Protein AF-A0A9D5A2Y4-F1 (afdb_monomer_lite)

Sequence (130 aa):
GLPIWFTELDVSSTNEYVRGDDLEVMLREALAHPAVEGIMLWGFWELFMSRDNAHLVNAEGDINEAGKRFLALKQEWLSHSHGHVDELGQFNFRGFYGTYNVEIVTPTKKISRTFVLDKGDNPMMVSIDL

Organism: Pisum sativum (NCBI:txid3888)

Radius of gyration: 19.5 Å; chains: 1; bounding box: 48×39×50 Å

pLDDT: mean 92.8, std 6.89, range [65.69, 98.75]

Structure (mmCIF, N/CA/C/O backbone):
data_AF-A0A9D5A2Y4-F1
#
_entry.id   AF-A0A9D5A2Y4-F1
#
loop_
_atom_site.group_PDB
_atom_site.id
_atom_site.type_symbol
_atom_site.label_atom_id
_atom_site.label_alt_id
_atom_site.label_comp_id
_atom_site.label_asym_id
_atom_site.label_entity_id
_atom_site.label_seq_id
_atom_site.pdbx_PDB_ins_code
_atom_site.Cartn_x
_atom_site.Cartn_y
_atom_site.Cartn_z
_atom_site.occupancy
_atom_site.B_iso_or_equiv
_atom_site.auth_seq_id
_atom_site.auth_comp_id
_atom_site.auth_asym_id
_atom_site.auth_atom_id
_atom_site.pdbx_PDB_model_num
ATOM 1 N N . GLY A 1 1 ? -6.224 -23.441 -0.006 1.00 82.12 1 GLY A N 1
ATOM 2 C CA . GLY A 1 1 ? -4.964 -23.396 -0.776 1.00 82.12 1 GLY A CA 1
ATOM 3 C C . GLY A 1 1 ? -3.812 -23.121 0.167 1.00 82.12 1 GLY A C 1
ATOM 4 O O . GLY A 1 1 ? -4.073 -22.896 1.342 1.00 82.12 1 GLY A O 1
ATOM 5 N N . LEU A 1 2 ? -2.574 -23.170 -0.326 1.00 93.75 2 LEU A N 1
ATOM 6 C CA . LEU A 1 2 ? -1.388 -22.747 0.432 1.00 93.75 2 LEU A CA 1
ATOM 7 C C . LEU A 1 2 ? -1.275 -21.211 0.438 1.00 93.75 2 LEU A C 1
ATOM 9 O O . LEU A 1 2 ? -1.792 -20.589 -0.494 1.00 93.75 2 LEU A O 1
ATOM 13 N N . PRO A 1 3 ? -0.623 -20.611 1.449 1.00 95.12 3 PRO A N 1
ATOM 14 C CA . PRO A 1 3 ? -0.338 -19.180 1.449 1.00 95.12 3 PRO A CA 1
ATOM 15 C C . PRO A 1 3 ? 0.599 -18.804 0.295 1.00 95.12 3 PRO A C 1
ATOM 17 O O . PRO A 1 3 ? 1.512 -19.557 -0.050 1.00 95.12 3 PRO A O 1
ATOM 20 N N . ILE A 1 4 ? 0.360 -17.639 -0.305 1.00 97.00 4 ILE A N 1
ATOM 21 C CA . ILE A 1 4 ? 1.113 -17.100 -1.440 1.00 97.00 4 ILE A CA 1
ATOM 22 C C . ILE A 1 4 ? 1.831 -15.830 -0.990 1.00 97.00 4 ILE A C 1
ATOM 24 O O . ILE A 1 4 ? 1.227 -14.938 -0.393 1.00 97.00 4 ILE A O 1
ATOM 28 N N . TRP A 1 5 ? 3.114 -15.744 -1.326 1.00 97.69 5 TRP A N 1
ATOM 29 C CA . TRP A 1 5 ? 3.934 -14.554 -1.144 1.00 97.69 5 TRP A CA 1
ATOM 30 C C . TRP A 1 5 ? 4.535 -14.147 -2.483 1.00 97.69 5 TRP A C 1
ATOM 32 O O . TRP A 1 5 ? 5.189 -14.954 -3.141 1.00 97.69 5 TRP A O 1
ATOM 42 N N . PHE A 1 6 ? 4.343 -12.888 -2.864 1.00 97.88 6 PHE A N 1
ATOM 43 C CA . PHE A 1 6 ? 5.135 -12.272 -3.924 1.00 97.88 6 PHE A CA 1
ATOM 44 C C . PHE A 1 6 ? 6.425 -11.774 -3.283 1.00 97.88 6 PHE A C 1
ATOM 46 O O . PHE A 1 6 ? 6.397 -10.808 -2.527 1.00 97.88 6 PHE A O 1
ATOM 53 N N . THR A 1 7 ? 7.539 -12.466 -3.506 1.00 97.38 7 THR A N 1
ATOM 54 C CA . THR A 1 7 ? 8.791 -12.179 -2.787 1.00 97.38 7 THR A CA 1
ATOM 55 C C . THR A 1 7 ? 9.655 -11.115 -3.456 1.00 97.38 7 THR A C 1
ATOM 57 O O . THR A 1 7 ? 10.464 -10.491 -2.779 1.00 97.38 7 THR A O 1
ATOM 60 N N . GLU A 1 8 ? 9.492 -10.916 -4.764 1.00 96.88 8 GLU A N 1
ATOM 61 C CA . GLU A 1 8 ? 10.343 -10.049 -5.587 1.00 96.88 8 GLU A CA 1
ATOM 62 C C . GLU A 1 8 ? 9.491 -9.364 -6.667 1.00 96.88 8 GLU A C 1
ATOM 64 O O . GLU A 1 8 ? 9.634 -9.616 -7.861 1.00 96.88 8 GLU A O 1
ATOM 69 N N . LEU A 1 9 ? 8.516 -8.553 -6.251 1.00 97.44 9 LEU A N 1
ATOM 70 C CA . LEU A 1 9 ? 7.643 -7.852 -7.190 1.00 97.44 9 LEU A CA 1
ATOM 71 C C . LEU A 1 9 ? 8.324 -6.584 -7.712 1.00 97.44 9 LEU A C 1
ATOM 73 O O . LEU A 1 9 ? 8.611 -5.663 -6.948 1.00 97.44 9 LEU A O 1
ATOM 77 N N . ASP A 1 10 ? 8.507 -6.509 -9.024 1.00 96.75 10 ASP A N 1
ATOM 78 C CA . ASP A 1 10 ? 8.785 -5.275 -9.749 1.00 96.75 10 ASP A CA 1
ATOM 79 C C . ASP A 1 10 ? 8.001 -5.232 -11.065 1.00 96.75 10 ASP A C 1
ATOM 81 O O . ASP A 1 10 ? 7.480 -6.241 -11.548 1.00 96.75 10 ASP A O 1
ATOM 85 N N . VAL A 1 11 ? 7.880 -4.033 -11.626 1.00 97.06 11 VAL A N 1
ATOM 86 C CA . VAL A 1 11 ? 7.334 -3.791 -12.963 1.00 97.06 11 VAL A CA 1
ATOM 87 C C . VAL A 1 11 ? 8.274 -2.835 -13.678 1.00 97.06 11 VAL A C 1
ATOM 89 O O . VAL A 1 11 ? 8.815 -1.922 -13.058 1.00 97.06 11 VAL A O 1
ATOM 92 N N . SER A 1 12 ? 8.494 -3.031 -14.976 1.00 97.06 12 SER A N 1
ATOM 93 C CA . SER A 1 12 ? 9.471 -2.243 -15.731 1.00 97.06 12 SER A CA 1
ATOM 94 C C . SER A 1 12 ? 8.863 -1.670 -16.997 1.00 97.06 12 SER A C 1
ATOM 96 O O . SER A 1 12 ? 8.258 -2.384 -17.794 1.00 97.06 12 SER A O 1
ATOM 98 N N . SER A 1 13 ? 9.067 -0.370 -17.179 1.00 97.62 13 SER A N 1
ATOM 99 C CA . SER A 1 13 ? 8.714 0.377 -18.381 1.00 97.62 13 SER A CA 1
ATOM 100 C C . SER A 1 13 ? 9.521 1.667 -18.411 1.00 97.62 13 SER A C 1
ATOM 102 O O . SER A 1 13 ? 9.686 2.315 -17.378 1.00 97.62 13 SER A O 1
ATOM 104 N N . THR A 1 14 ? 9.987 2.076 -19.593 1.00 97.69 14 THR A N 1
ATOM 105 C CA . THR A 1 14 ? 10.655 3.374 -19.789 1.00 97.69 14 THR A CA 1
ATOM 106 C C . THR A 1 14 ? 9.709 4.557 -19.570 1.00 97.69 14 THR A C 1
ATOM 108 O O . THR A 1 14 ? 10.167 5.681 -19.402 1.00 97.69 14 THR A O 1
ATOM 111 N N . ASN A 1 15 ? 8.392 4.325 -19.597 1.00 98.19 15 ASN A N 1
ATOM 112 C CA . ASN A 1 15 ? 7.384 5.318 -19.247 1.00 98.19 15 ASN A CA 1
ATOM 113 C C . ASN A 1 15 ? 6.909 5.075 -17.807 1.00 98.19 15 ASN A C 1
ATOM 115 O O . ASN A 1 15 ? 6.234 4.085 -17.522 1.00 98.19 15 ASN A O 1
ATOM 119 N N . GLU A 1 16 ? 7.238 6.001 -16.909 1.00 98.00 16 GLU A N 1
ATOM 120 C CA . GLU A 1 16 ? 6.909 5.913 -15.483 1.00 98.00 16 GLU A CA 1
ATOM 121 C C . GLU A 1 16 ? 5.403 5.881 -15.181 1.00 98.00 16 GLU A C 1
ATOM 123 O O . GLU A 1 16 ? 5.005 5.276 -14.188 1.00 98.00 16 GLU A O 1
ATOM 128 N N . TYR A 1 17 ? 4.559 6.451 -16.048 1.00 98.50 17 TYR A N 1
ATOM 129 C CA . TYR A 1 17 ? 3.102 6.394 -15.899 1.00 98.50 17 TYR A CA 1
ATOM 130 C C . TYR A 1 17 ? 2.573 4.984 -16.163 1.00 98.50 17 TYR A C 1
ATOM 132 O O . TYR A 1 17 ? 1.803 4.458 -15.367 1.00 98.50 17 TYR A O 1
ATOM 140 N N . VAL A 1 18 ? 3.062 4.342 -17.231 1.00 98.50 18 VAL A N 1
ATOM 141 C CA . VAL A 1 18 ? 2.735 2.939 -17.538 1.00 98.50 18 VAL A CA 1
ATOM 142 C C . VAL A 1 18 ? 3.218 2.036 -16.409 1.00 98.50 18 VAL A C 1
ATOM 144 O O . VAL A 1 18 ? 2.470 1.190 -15.938 1.00 98.50 18 VAL A O 1
ATOM 147 N N . ARG A 1 19 ? 4.438 2.268 -15.908 1.00 98.00 19 ARG A N 1
ATOM 148 C CA . ARG A 1 19 ? 4.961 1.528 -14.754 1.00 98.00 19 ARG A CA 1
ATOM 149 C C . ARG A 1 19 ? 4.079 1.694 -13.516 1.00 98.00 19 ARG A C 1
ATOM 151 O O . ARG A 1 19 ? 3.863 0.727 -12.794 1.00 98.00 19 ARG A O 1
ATOM 158 N N . GLY A 1 20 ? 3.582 2.903 -13.258 1.00 98.56 20 GLY A N 1
ATOM 159 C CA . GLY A 1 20 ? 2.649 3.155 -12.163 1.00 98.56 20 GLY A CA 1
ATOM 160 C C . GLY A 1 20 ? 1.342 2.382 -12.317 1.00 98.56 20 GLY A C 1
ATOM 161 O O . GLY A 1 20 ? 0.904 1.750 -11.358 1.00 98.56 20 GLY A O 1
ATOM 162 N N . ASP A 1 21 ? 0.756 2.388 -13.512 1.00 98.62 21 ASP A N 1
ATOM 163 C CA . ASP A 1 21 ? -0.484 1.662 -13.798 1.00 98.62 21 ASP A CA 1
ATOM 164 C C . ASP A 1 21 ? -0.293 0.140 -13.663 1.00 98.62 21 ASP A C 1
ATOM 166 O O . ASP A 1 21 ? -1.084 -0.521 -12.987 1.00 98.62 21 ASP A O 1
ATOM 170 N N . ASP A 1 22 ? 0.796 -0.409 -14.211 1.00 98.44 22 ASP A N 1
ATOM 171 C CA . ASP A 1 22 ? 1.133 -1.833 -14.096 1.00 98.44 22 ASP A CA 1
ATOM 172 C C . ASP A 1 22 ? 1.348 -2.247 -12.632 1.00 98.44 22 ASP A C 1
ATOM 174 O O . ASP A 1 22 ? 0.869 -3.298 -12.196 1.00 98.44 22 ASP A O 1
ATOM 178 N N . LEU A 1 23 ? 2.037 -1.410 -11.845 1.00 98.56 23 LEU A N 1
ATOM 179 C CA . LEU A 1 23 ? 2.246 -1.657 -10.419 1.00 98.56 23 LEU A CA 1
ATOM 180 C C . LEU A 1 23 ? 0.915 -1.681 -9.666 1.00 98.56 23 LEU A C 1
ATOM 182 O O . LEU A 1 23 ? 0.702 -2.551 -8.823 1.00 98.56 23 LEU A O 1
ATOM 186 N N . GLU A 1 24 ? 0.016 -0.740 -9.959 1.00 98.56 24 GLU A N 1
ATOM 187 C CA . GLU A 1 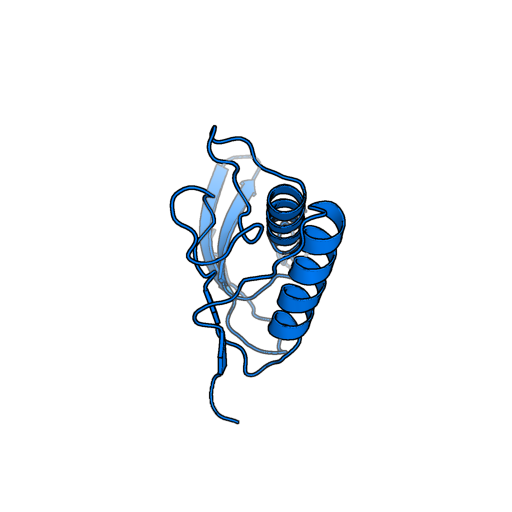24 ? -1.294 -0.701 -9.319 1.00 98.56 24 GLU A CA 1
ATOM 188 C C . GLU A 1 24 ? -2.121 -1.946 -9.627 1.00 98.56 24 GLU A C 1
ATOM 190 O O . GLU A 1 24 ? -2.678 -2.537 -8.698 1.00 98.56 24 GLU A O 1
ATOM 195 N N . VAL A 1 25 ? -2.167 -2.370 -10.892 1.00 98.44 25 VAL A N 1
ATOM 196 C CA . VAL A 1 25 ? -2.861 -3.601 -11.286 1.00 98.44 25 VAL A CA 1
ATOM 197 C C . VAL A 1 25 ? -2.298 -4.784 -10.504 1.00 98.44 25 VAL A C 1
ATOM 199 O O . VAL A 1 25 ? -3.052 -5.481 -9.829 1.00 98.44 25 VAL A O 1
ATOM 202 N N . MET A 1 26 ? -0.977 -4.970 -10.506 1.00 98.00 26 MET A N 1
ATOM 203 C CA . MET A 1 26 ? -0.341 -6.090 -9.808 1.00 98.00 26 MET A CA 1
ATOM 204 C C . MET A 1 26 ? -0.650 -6.109 -8.307 1.00 98.00 26 MET A C 1
ATOM 206 O O . MET A 1 26 ? -0.974 -7.161 -7.753 1.00 98.00 26 MET A O 1
ATOM 210 N N . LEU A 1 27 ? -0.580 -4.953 -7.642 1.00 98.00 27 LEU A N 1
ATOM 211 C CA . LEU A 1 27 ? -0.851 -4.846 -6.210 1.00 98.00 27 LEU A CA 1
ATOM 212 C C . LEU A 1 27 ? -2.328 -5.102 -5.882 1.00 98.00 27 LEU A C 1
ATOM 214 O O . LEU A 1 27 ? -2.619 -5.781 -4.897 1.00 98.00 27 LEU A O 1
ATOM 218 N N . ARG A 1 28 ? -3.264 -4.593 -6.694 1.00 97.50 28 ARG A N 1
ATOM 219 C CA . ARG A 1 28 ? -4.705 -4.818 -6.495 1.00 97.50 28 ARG A CA 1
ATOM 220 C C . ARG A 1 28 ? -5.101 -6.270 -6.740 1.00 97.50 28 ARG A C 1
ATOM 222 O O . ARG A 1 28 ? -5.826 -6.828 -5.922 1.00 97.50 28 ARG A O 1
ATOM 229 N N . GLU A 1 29 ? -4.606 -6.886 -7.809 1.00 96.88 29 GLU A N 1
ATOM 230 C CA . GLU A 1 29 ? -4.876 -8.295 -8.123 1.00 96.88 29 GLU A CA 1
ATOM 231 C C . GLU A 1 29 ? -4.326 -9.222 -7.031 1.00 96.88 29 GLU A C 1
ATOM 233 O O . GLU A 1 29 ? -5.017 -10.129 -6.563 1.00 96.88 29 GLU A O 1
ATOM 238 N N . ALA A 1 30 ? -3.107 -8.954 -6.550 1.00 96.12 30 ALA A N 1
ATOM 239 C CA . ALA A 1 30 ? -2.530 -9.695 -5.436 1.00 96.12 30 ALA A CA 1
ATOM 240 C C . ALA A 1 30 ? -3.353 -9.518 -4.147 1.00 96.12 30 ALA A C 1
ATOM 242 O O . ALA A 1 30 ? -3.670 -10.508 -3.489 1.00 96.12 30 ALA A O 1
ATOM 243 N N . LEU A 1 31 ? -3.756 -8.287 -3.806 1.00 91.94 31 LEU A N 1
ATOM 244 C CA . LEU A 1 31 ? -4.574 -8.011 -2.619 1.00 91.94 31 LEU A CA 1
ATOM 245 C C . LEU A 1 31 ? -5.972 -8.650 -2.696 1.00 91.94 31 LEU A C 1
ATOM 247 O O . LEU A 1 31 ? -6.522 -9.050 -1.671 1.00 91.94 31 LEU A O 1
ATOM 251 N N . ALA A 1 32 ? -6.550 -8.763 -3.894 1.00 93.19 32 ALA A N 1
ATOM 252 C CA . ALA A 1 32 ? -7.865 -9.365 -4.104 1.00 93.19 32 ALA A CA 1
ATOM 253 C C . ALA A 1 32 ? -7.877 -10.886 -3.867 1.00 93.19 32 ALA A C 1
ATOM 255 O O . ALA A 1 32 ? -8.941 -11.468 -3.637 1.00 93.19 32 ALA A O 1
ATOM 256 N N . HIS A 1 33 ? -6.717 -11.549 -3.907 1.00 93.50 33 HIS A N 1
ATOM 257 C CA . HIS A 1 33 ? -6.639 -12.996 -3.773 1.00 93.50 33 HIS A CA 1
ATOM 258 C C . HIS A 1 33 ? -6.502 -13.435 -2.297 1.00 93.50 33 HIS A C 1
ATOM 260 O O . HIS A 1 33 ? -5.475 -13.188 -1.665 1.00 93.50 33 HIS A O 1
ATOM 266 N N . PRO A 1 34 ? -7.454 -14.203 -1.727 1.00 90.81 34 PRO A N 1
ATOM 267 C CA . PRO A 1 34 ? -7.526 -14.463 -0.281 1.00 90.81 34 PRO A CA 1
ATOM 268 C C . PRO A 1 34 ? -6.371 -15.298 0.296 1.00 90.81 34 PRO A C 1
ATOM 270 O O . PRO A 1 34 ? -6.187 -15.322 1.517 1.00 90.81 34 PRO A O 1
ATOM 273 N N . ALA A 1 35 ? -5.624 -16.009 -0.555 1.00 94.00 35 ALA A N 1
ATOM 274 C CA . ALA A 1 35 ? -4.436 -16.766 -0.152 1.00 94.00 35 ALA A CA 1
ATOM 275 C C . ALA A 1 35 ? -3.143 -15.934 -0.151 1.00 94.00 35 ALA A C 1
ATOM 277 O O . ALA A 1 35 ? -2.118 -16.447 0.288 1.00 94.00 35 ALA A O 1
ATOM 278 N N . VAL A 1 36 ? -3.161 -14.701 -0.668 1.00 94.81 36 VAL A N 1
ATOM 279 C CA . VAL A 1 36 ? -1.986 -13.827 -0.630 1.00 94.81 36 VAL A CA 1
ATOM 280 C C . VAL A 1 36 ? -1.832 -13.276 0.781 1.00 94.81 36 VAL A C 1
ATOM 282 O O . VAL A 1 36 ? -2.760 -12.700 1.345 1.00 94.81 36 VAL A O 1
ATOM 285 N N . GLU A 1 37 ? -0.653 -13.486 1.356 1.00 93.06 37 GLU A N 1
ATOM 286 C CA . GLU A 1 37 ? -0.322 -13.064 2.721 1.00 93.06 37 GLU A CA 1
ATOM 287 C C . GLU A 1 37 ? 0.742 -11.967 2.764 1.00 93.06 37 GLU A C 1
ATOM 289 O O . GLU A 1 37 ? 0.908 -11.312 3.791 1.00 93.06 37 GLU A O 1
ATOM 294 N N . GLY A 1 38 ? 1.439 -11.727 1.652 1.00 94.06 38 GLY A N 1
ATOM 295 C CA . GLY A 1 38 ? 2.453 -10.689 1.587 1.00 94.06 38 GLY A CA 1
ATOM 296 C C . GLY A 1 38 ? 2.934 -10.393 0.175 1.00 94.06 38 GLY A C 1
ATOM 297 O O . GLY A 1 38 ? 2.909 -11.243 -0.721 1.00 94.06 38 GLY A O 1
ATOM 298 N N . ILE A 1 39 ? 3.387 -9.154 0.004 1.00 97.00 39 ILE A N 1
ATOM 299 C CA . ILE A 1 39 ? 4.037 -8.649 -1.201 1.00 97.00 39 ILE A CA 1
ATOM 300 C C . ILE A 1 39 ? 5.301 -7.922 -0.752 1.00 97.00 39 ILE A C 1
ATOM 302 O O . ILE A 1 39 ? 5.242 -7.013 0.076 1.00 97.00 39 ILE A O 1
ATOM 306 N N . MET A 1 40 ? 6.440 -8.322 -1.300 1.00 97.38 40 MET A N 1
ATOM 307 C CA . MET A 1 40 ? 7.731 -7.675 -1.122 1.00 97.38 40 MET A CA 1
ATOM 308 C C . MET A 1 40 ? 8.183 -7.137 -2.475 1.00 97.38 40 MET A C 1
ATOM 310 O O . MET A 1 40 ? 8.203 -7.869 -3.465 1.00 97.38 40 MET A O 1
ATOM 314 N N . LEU A 1 41 ? 8.507 -5.845 -2.518 1.00 97.44 41 LEU A N 1
ATOM 315 C CA . LEU A 1 41 ? 9.029 -5.211 -3.725 1.00 97.44 41 LEU A CA 1
ATOM 316 C C . LEU A 1 41 ? 10.505 -5.564 -3.912 1.00 97.44 41 LEU A C 1
ATOM 318 O O . LEU A 1 41 ? 11.263 -5.585 -2.937 1.00 97.44 41 LEU A O 1
ATOM 322 N N . TRP A 1 42 ? 10.924 -5.791 -5.155 1.00 96.88 42 TRP A N 1
ATOM 323 C CA . TRP A 1 42 ? 12.317 -6.093 -5.481 1.00 96.88 42 TRP A CA 1
ATOM 324 C C . TRP A 1 42 ? 13.172 -4.830 -5.601 1.00 96.88 42 TRP A C 1
ATOM 326 O O . TRP A 1 42 ? 13.639 -4.447 -6.671 1.00 96.88 42 TRP A O 1
ATOM 336 N N . GLY A 1 43 ? 13.360 -4.165 -4.463 1.00 96.81 43 GLY A N 1
ATOM 337 C CA . GLY A 1 43 ? 13.973 -2.845 -4.401 1.00 96.81 43 GLY A CA 1
ATOM 338 C C . GLY A 1 43 ? 12.982 -1.728 -4.732 1.00 96.81 43 GLY A C 1
ATOM 339 O O . GLY A 1 43 ? 11.811 -1.949 -5.032 1.00 96.81 43 GLY A O 1
ATOM 340 N N . PHE A 1 44 ? 13.448 -0.491 -4.596 1.00 97.31 44 PHE A N 1
ATOM 341 C CA . PHE A 1 44 ? 12.641 0.697 -4.892 1.00 97.31 44 PHE A CA 1
ATOM 342 C C . PHE A 1 44 ? 13.471 1.884 -5.384 1.00 97.31 44 PHE A C 1
ATOM 344 O O . PHE A 1 44 ? 12.906 2.804 -5.973 1.00 97.31 44 PHE A O 1
ATOM 351 N N . TRP A 1 45 ? 14.782 1.892 -5.140 1.00 98.31 45 TRP A N 1
ATOM 352 C CA . TRP A 1 45 ? 15.671 2.997 -5.478 1.00 98.31 45 TRP A CA 1
ATOM 353 C C . TRP A 1 45 ? 16.527 2.643 -6.689 1.00 98.31 45 TRP A C 1
ATOM 355 O O . TRP A 1 45 ?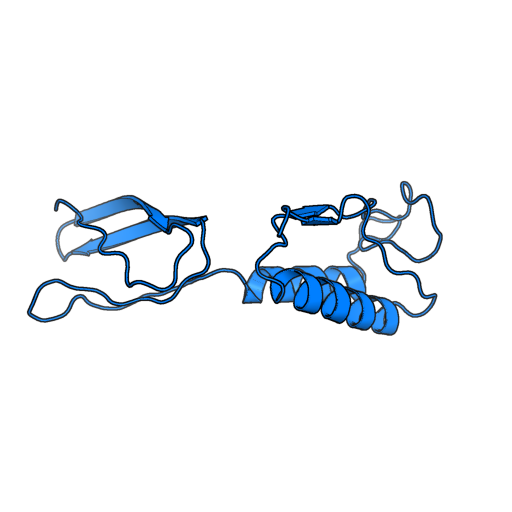 17.180 1.603 -6.683 1.00 98.31 45 TRP A O 1
ATOM 365 N N . GLU A 1 46 ? 16.535 3.515 -7.698 1.00 98.19 46 GLU A N 1
ATOM 366 C CA . GLU A 1 46 ? 17.181 3.322 -9.005 1.00 98.19 46 GLU A CA 1
ATOM 367 C C . GLU A 1 46 ? 18.603 2.765 -8.920 1.00 98.19 46 GLU A C 1
ATOM 369 O O . GLU A 1 46 ? 18.926 1.798 -9.604 1.00 98.19 46 GLU A O 1
ATOM 374 N N . LEU A 1 47 ? 19.428 3.306 -8.018 1.00 97.69 47 LEU A N 1
ATOM 375 C CA . LEU A 1 47 ? 20.830 2.899 -7.873 1.00 97.69 47 LEU A CA 1
ATOM 376 C C . LEU A 1 47 ? 21.022 1.461 -7.362 1.00 97.69 47 LEU A C 1
ATOM 378 O O . LEU A 1 47 ? 22.129 0.933 -7.435 1.00 97.69 47 LEU A O 1
ATOM 382 N N . PHE A 1 48 ? 19.969 0.838 -6.830 1.00 95.38 48 PHE A N 1
ATOM 383 C CA . PHE A 1 48 ? 19.999 -0.496 -6.227 1.00 95.38 48 PHE A CA 1
ATOM 384 C C . PHE A 1 48 ? 18.978 -1.452 -6.856 1.00 95.38 48 PHE A C 1
ATOM 386 O O . PHE A 1 48 ? 18.659 -2.484 -6.265 1.00 95.38 48 PHE A O 1
ATOM 393 N N . MET A 1 49 ? 18.468 -1.133 -8.048 1.00 96.75 49 MET A N 1
ATOM 394 C CA . MET A 1 49 ? 17.631 -2.056 -8.813 1.00 96.75 49 MET A CA 1
ATOM 395 C C . MET A 1 49 ? 18.491 -3.015 -9.637 1.00 96.75 49 MET A C 1
ATOM 397 O O . MET A 1 49 ? 19.512 -2.637 -10.203 1.00 96.75 49 MET A O 1
ATOM 401 N N . SER A 1 50 ? 18.040 -4.264 -9.757 1.00 95.19 50 SER A N 1
ATOM 402 C CA . SER A 1 50 ? 18.641 -5.239 -10.682 1.00 95.19 50 SER A CA 1
ATOM 403 C C . SER A 1 50 ? 18.187 -5.051 -12.135 1.00 95.19 50 SER A C 1
ATOM 405 O O . SER A 1 50 ? 18.820 -5.570 -13.055 1.00 95.19 50 SER A O 1
ATOM 407 N N . ARG A 1 51 ? 17.090 -4.313 -12.341 1.00 96.31 51 ARG A N 1
ATOM 408 C CA . ARG A 1 51 ? 16.443 -4.092 -13.632 1.00 96.31 51 ARG A CA 1
ATOM 409 C C . ARG A 1 51 ? 16.249 -2.604 -13.889 1.00 96.31 51 ARG A C 1
ATOM 411 O O . ARG A 1 51 ? 15.736 -1.883 -13.032 1.00 96.31 51 ARG A O 1
ATOM 418 N N . ASP A 1 52 ? 16.589 -2.175 -15.100 1.00 96.88 52 ASP A N 1
ATOM 419 C CA . ASP A 1 52 ? 16.379 -0.796 -15.527 1.00 96.88 52 ASP A CA 1
ATOM 420 C C . ASP A 1 52 ? 14.894 -0.435 -15.533 1.00 96.88 52 ASP A C 1
ATOM 422 O O . ASP A 1 52 ? 14.021 -1.237 -15.893 1.00 96.88 52 ASP A O 1
ATOM 426 N N . ASN A 1 53 ? 14.614 0.822 -15.197 1.00 97.56 53 ASN A N 1
ATOM 427 C CA . ASN A 1 53 ? 13.273 1.386 -15.217 1.00 97.56 53 ASN A CA 1
ATOM 428 C C . ASN A 1 53 ? 12.260 0.583 -14.385 1.00 97.56 53 ASN A C 1
ATOM 430 O O . ASN A 1 53 ? 11.111 0.458 -14.808 1.00 97.56 53 ASN A O 1
ATOM 434 N N . ALA A 1 54 ? 12.665 0.045 -13.234 1.00 98.00 54 ALA A N 1
ATOM 435 C CA . ALA A 1 54 ? 11.793 -0.685 -12.309 1.00 98.00 54 ALA A CA 1
ATOM 436 C C . ALA A 1 54 ? 11.667 -0.018 -10.922 1.00 98.00 54 ALA A C 1
ATOM 438 O O . ALA A 1 54 ? 11.010 -0.535 -10.023 1.00 98.00 54 ALA A O 1
ATOM 439 N N . HIS A 1 55 ? 12.302 1.139 -10.735 1.00 98.44 55 HIS A N 1
ATOM 440 C CA . HIS A 1 55 ? 12.355 1.865 -9.470 1.00 98.44 55 HIS A CA 1
ATOM 441 C C . HIS A 1 55 ? 11.114 2.721 -9.202 1.00 98.44 55 HIS A C 1
ATOM 443 O O . HIS A 1 55 ? 10.411 3.162 -10.113 1.00 98.44 55 HIS A O 1
ATOM 449 N N . LEU A 1 56 ? 10.901 3.034 -7.926 1.00 98.62 56 LEU A N 1
ATOM 450 C CA . LEU A 1 56 ? 9.903 3.987 -7.425 1.00 98.62 56 LEU A CA 1
ATOM 451 C C . LEU A 1 56 ? 10.526 5.342 -7.052 1.00 98.62 56 LEU A C 1
ATOM 453 O O . LEU A 1 56 ? 9.833 6.357 -6.990 1.00 98.62 56 LEU A O 1
ATOM 457 N N . VAL A 1 57 ? 11.833 5.344 -6.793 1.00 98.69 57 VAL A N 1
ATOM 458 C CA . VAL A 1 57 ? 12.633 6.499 -6.386 1.00 98.69 57 VAL A CA 1
ATOM 459 C C . VAL A 1 57 ? 13.823 6.613 -7.330 1.00 98.69 57 VAL A C 1
ATOM 461 O O . VAL A 1 57 ? 14.563 5.642 -7.501 1.00 98.69 57 VAL A O 1
ATOM 464 N N . ASN A 1 58 ? 13.978 7.773 -7.960 1.00 98.38 58 ASN A N 1
ATOM 465 C CA . ASN A 1 58 ? 15.062 8.073 -8.896 1.00 98.38 58 ASN A CA 1
ATOM 466 C C . ASN A 1 58 ? 16.416 8.119 -8.179 1.00 98.38 58 ASN A C 1
ATOM 468 O O . ASN A 1 58 ? 16.478 8.204 -6.948 1.00 98.38 58 ASN A O 1
ATOM 472 N N . ALA A 1 59 ? 17.509 8.075 -8.935 1.00 98.12 59 ALA A N 1
ATOM 473 C CA . ALA A 1 59 ? 18.867 8.089 -8.403 1.00 98.12 59 ALA A CA 1
ATOM 474 C C . ALA A 1 59 ? 19.114 9.261 -7.436 1.00 98.12 59 ALA A C 1
ATOM 476 O O . ALA A 1 59 ? 19.734 9.077 -6.389 1.00 98.12 59 ALA A O 1
ATOM 477 N N . GLU A 1 60 ? 18.540 10.426 -7.733 1.00 97.75 60 GLU A N 1
ATOM 478 C CA . GLU A 1 60 ? 18.644 11.662 -6.952 1.00 97.75 60 GLU A CA 1
ATOM 479 C C . GLU A 1 60 ? 17.788 11.660 -5.671 1.00 97.75 60 GLU A C 1
ATOM 481 O O . GLU A 1 60 ? 17.952 12.536 -4.823 1.00 97.75 60 GLU A O 1
ATOM 486 N N . GLY A 1 61 ? 16.900 10.675 -5.503 1.00 97.69 61 GLY A N 1
ATOM 487 C CA . GLY A 1 61 ? 16.020 10.530 -4.338 1.00 97.69 61 GLY A CA 1
ATOM 488 C C . GLY A 1 61 ? 14.581 11.009 -4.553 1.00 97.69 61 GLY A C 1
ATOM 489 O O . GLY A 1 61 ? 13.752 10.855 -3.655 1.00 97.69 61 GLY A O 1
ATOM 490 N N . ASP A 1 62 ? 14.258 11.546 -5.730 1.00 98.44 62 ASP A N 1
ATOM 491 C CA . ASP A 1 62 ? 12.901 11.984 -6.059 1.00 98.44 62 ASP A CA 1
ATOM 492 C C . ASP A 1 62 ? 11.963 10.799 -6.327 1.00 98.44 62 ASP A C 1
ATOM 494 O O . ASP A 1 62 ? 12.315 9.833 -7.006 1.00 98.44 62 ASP A O 1
ATOM 498 N N . ILE A 1 63 ? 10.733 10.883 -5.817 1.00 98.62 63 ILE A N 1
ATOM 499 C CA . ILE A 1 63 ? 9.694 9.870 -6.036 1.00 98.62 63 ILE A CA 1
ATOM 500 C C . ILE A 1 63 ? 9.098 10.058 -7.432 1.00 98.62 63 ILE A C 1
ATOM 502 O O . ILE A 1 63 ? 8.531 11.111 -7.737 1.00 98.62 63 ILE A O 1
ATOM 506 N N . ASN A 1 64 ? 9.183 9.018 -8.254 1.00 98.38 64 ASN A N 1
ATOM 507 C CA . ASN A 1 64 ? 8.656 9.030 -9.616 1.00 98.38 64 ASN A CA 1
ATOM 508 C C . ASN A 1 64 ? 7.159 8.684 -9.662 1.00 98.38 64 ASN A C 1
ATOM 510 O O . ASN A 1 64 ?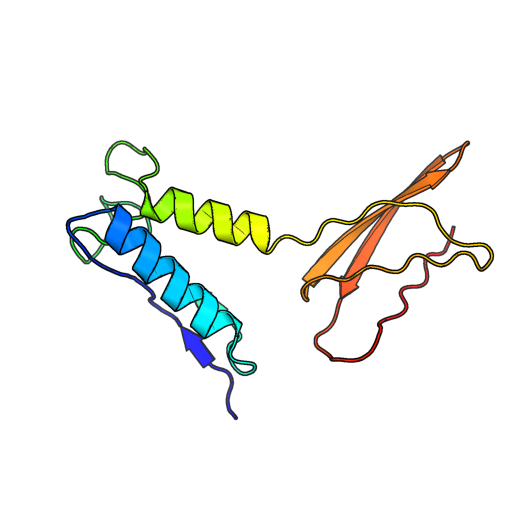 6.537 8.419 -8.630 1.00 98.38 64 ASN A O 1
ATOM 514 N N . GLU A 1 65 ? 6.557 8.677 -10.850 1.00 98.56 65 GLU A N 1
ATOM 515 C CA . GLU A 1 65 ? 5.105 8.466 -10.975 1.00 98.56 65 GLU A CA 1
ATOM 516 C C . GLU A 1 65 ? 4.644 7.085 -10.475 1.00 98.56 65 GLU A C 1
ATOM 518 O O . GLU A 1 65 ? 3.598 6.981 -9.827 1.00 98.56 65 GLU A O 1
ATOM 523 N N . ALA A 1 66 ? 5.456 6.036 -10.649 1.00 98.50 66 ALA A N 1
ATOM 524 C CA . ALA A 1 66 ? 5.165 4.719 -10.082 1.00 98.50 66 ALA A CA 1
ATOM 525 C C . ALA A 1 66 ? 5.232 4.727 -8.545 1.00 98.50 66 ALA A C 1
ATOM 527 O O . ALA A 1 66 ? 4.366 4.158 -7.876 1.00 98.50 66 ALA A O 1
ATOM 528 N N . GLY A 1 67 ? 6.211 5.428 -7.967 1.00 98.56 67 GLY A N 1
ATOM 529 C CA . GLY A 1 67 ? 6.308 5.618 -6.520 1.00 98.56 67 GLY A CA 1
ATOM 530 C C . GLY A 1 67 ? 5.141 6.421 -5.943 1.00 98.56 67 GLY A C 1
ATOM 531 O O . GLY A 1 67 ? 4.585 6.049 -4.907 1.00 98.56 67 GLY A O 1
ATOM 532 N N . LYS A 1 68 ? 4.698 7.478 -6.634 1.00 98.75 68 LYS A N 1
ATOM 533 C CA . LYS A 1 68 ? 3.500 8.244 -6.255 1.00 98.75 68 LYS A CA 1
ATOM 534 C C . LYS A 1 68 ? 2.255 7.365 -6.287 1.00 98.75 68 LYS A C 1
ATOM 536 O O . LYS A 1 68 ? 1.451 7.430 -5.356 1.00 98.75 68 LYS A O 1
ATOM 541 N N . ARG A 1 69 ? 2.121 6.502 -7.300 1.00 98.50 69 ARG A N 1
ATOM 542 C CA . ARG A 1 69 ? 1.008 5.551 -7.387 1.00 98.50 69 ARG A CA 1
ATOM 543 C C . ARG A 1 69 ? 1.000 4.562 -6.224 1.00 98.50 69 ARG A C 1
ATOM 545 O O . ARG A 1 69 ? -0.040 4.381 -5.593 1.00 98.50 69 ARG A O 1
ATOM 552 N N . PHE A 1 70 ? 2.155 3.985 -5.893 1.00 98.19 70 PHE A N 1
ATOM 553 C CA . PHE A 1 70 ? 2.304 3.104 -4.733 1.00 98.19 70 PHE A CA 1
ATOM 554 C C . PHE A 1 70 ? 1.878 3.794 -3.428 1.00 98.19 70 PHE A C 1
ATOM 556 O O . PHE A 1 70 ? 1.124 3.227 -2.637 1.00 98.19 70 PHE A O 1
ATOM 563 N N . LEU A 1 71 ? 2.315 5.037 -3.205 1.00 98.19 71 LEU A N 1
ATOM 564 C CA . LEU A 1 71 ? 1.945 5.802 -2.012 1.00 98.19 71 LEU A CA 1
ATOM 565 C C . LEU A 1 71 ? 0.451 6.134 -1.963 1.00 98.19 71 LEU A C 1
ATOM 567 O O . LEU A 1 71 ? -0.145 6.063 -0.888 1.00 98.19 71 LEU A O 1
ATOM 571 N N . ALA A 1 72 ? -0.158 6.456 -3.106 1.00 98.19 72 ALA A N 1
ATOM 572 C CA . ALA A 1 72 ? -1.594 6.697 -3.202 1.00 98.19 72 ALA A CA 1
ATOM 573 C C . ALA A 1 72 ? -2.402 5.438 -2.851 1.00 98.19 72 ALA A C 1
ATOM 575 O O . ALA A 1 72 ? -3.304 5.515 -2.018 1.00 98.19 72 ALA A O 1
ATOM 576 N N . LEU A 1 73 ? -2.026 4.272 -3.392 1.00 96.75 73 LEU A N 1
ATOM 577 C CA . LEU A 1 73 ? -2.631 2.983 -3.033 1.00 96.75 73 LEU A CA 1
ATOM 578 C C . LEU A 1 73 ? -2.466 2.661 -1.553 1.00 96.75 73 LEU A C 1
ATOM 580 O O . LEU A 1 73 ? -3.423 2.289 -0.877 1.00 96.75 73 LEU A O 1
ATOM 584 N N . LYS A 1 74 ? -1.255 2.846 -1.021 1.00 93.94 74 LYS A N 1
ATOM 585 C CA . LYS A 1 74 ? -0.997 2.650 0.403 1.00 93.94 74 LYS A CA 1
ATOM 586 C C . LYS A 1 74 ? -1.915 3.536 1.243 1.00 93.94 74 LYS A C 1
ATOM 588 O O . LYS A 1 74 ? -2.440 3.063 2.243 1.00 93.94 74 LYS A O 1
ATOM 593 N N . GLN A 1 75 ? -2.101 4.800 0.862 1.00 94.31 75 GLN A N 1
ATOM 594 C CA . GLN A 1 75 ? -2.986 5.722 1.569 1.00 94.31 75 GLN A CA 1
ATOM 595 C C . GLN A 1 75 ? -4.459 5.304 1.467 1.00 94.31 75 GLN A C 1
ATOM 597 O O . GLN A 1 75 ? -5.170 5.385 2.466 1.00 94.31 75 GLN A O 1
ATOM 602 N N . GLU A 1 76 ? -4.904 4.834 0.300 1.00 93.25 76 GLU A N 1
ATOM 603 C CA . GLU A 1 76 ? -6.252 4.287 0.087 1.00 93.25 76 GLU A CA 1
ATOM 604 C C . GLU A 1 76 ? -6.529 3.084 1.000 1.00 93.25 76 GLU A C 1
ATOM 606 O O . GLU A 1 76 ? -7.627 2.946 1.537 1.00 93.25 76 GLU A O 1
ATOM 611 N N . TRP A 1 77 ? -5.530 2.225 1.214 1.00 90.88 77 TRP A N 1
ATOM 612 C CA . TRP A 1 77 ? -5.668 1.009 2.019 1.00 90.88 77 TRP A CA 1
ATOM 613 C C . TRP A 1 77 ? -5.490 1.224 3.524 1.00 90.88 77 TRP A C 1
ATOM 615 O O . TRP A 1 77 ? -5.646 0.290 4.311 1.00 90.88 77 TRP A O 1
ATOM 625 N N . LEU A 1 78 ? -5.211 2.450 3.966 1.00 89.44 78 LEU A N 1
ATOM 626 C CA . LEU A 1 78 ? -5.257 2.776 5.386 1.00 89.44 78 LEU A CA 1
ATOM 627 C C . LEU A 1 78 ? -6.700 3.029 5.824 1.00 89.44 78 LEU A C 1
ATOM 629 O O . LEU A 1 78 ? -7.400 3.904 5.314 1.00 89.44 78 LEU A O 1
ATOM 633 N N . SER A 1 79 ? -7.133 2.286 6.835 1.00 90.00 79 SER A N 1
ATOM 634 C CA . SER A 1 79 ? -8.474 2.416 7.397 1.00 90.00 79 SER A CA 1
ATOM 635 C C . SER A 1 79 ? -8.523 3.532 8.436 1.00 90.00 79 SER A C 1
ATOM 637 O O . SER A 1 79 ? -7.846 3.466 9.459 1.00 90.00 79 SER A O 1
ATOM 639 N N . HIS A 1 80 ? -9.357 4.539 8.183 1.00 88.94 80 HIS A N 1
ATOM 640 C CA . HIS A 1 80 ? -9.602 5.654 9.093 1.00 88.94 80 HIS A CA 1
ATOM 641 C C . HIS A 1 80 ? -11.105 5.808 9.312 1.00 88.94 80 HIS A C 1
ATOM 643 O O . HIS A 1 80 ? -11.885 5.764 8.360 1.00 88.94 80 HIS A O 1
ATOM 649 N N . SER A 1 81 ? -11.520 5.998 10.562 1.00 91.00 81 SER A N 1
ATOM 650 C CA . SER A 1 81 ? -12.919 6.237 10.906 1.00 91.00 81 SER A CA 1
ATOM 651 C C . SER A 1 81 ? -13.021 7.152 12.120 1.00 91.00 81 SER A C 1
ATOM 653 O O . SER A 1 81 ? -12.164 7.125 13.002 1.00 91.00 81 SER A O 1
ATOM 655 N N . HIS A 1 82 ? -14.058 7.983 12.144 1.00 92.69 82 HIS A N 1
ATOM 656 C CA . HIS A 1 82 ? -14.351 8.905 13.231 1.00 92.69 82 HIS A CA 1
ATOM 657 C C . HIS A 1 82 ? -15.863 9.095 13.342 1.00 92.69 82 HIS A C 1
ATOM 659 O O . HIS A 1 82 ? -16.558 9.185 12.330 1.00 92.69 82 HIS A O 1
ATOM 665 N N . GLY A 1 83 ? -16.361 9.198 14.569 1.00 92.44 83 GLY A N 1
ATOM 666 C CA . GLY A 1 83 ? -17.748 9.533 14.837 1.00 92.44 83 GLY A CA 1
ATOM 667 C C . GLY A 1 83 ? -18.087 9.388 16.312 1.00 92.44 83 GLY A C 1
ATOM 668 O O . GLY A 1 83 ? -17.204 9.297 17.167 1.00 92.44 83 GLY A O 1
ATOM 669 N N . HIS A 1 84 ? -19.384 9.389 16.596 1.00 92.25 84 HIS A N 1
ATOM 670 C CA . HIS A 1 84 ? -19.915 9.233 17.942 1.00 92.25 84 HIS A CA 1
ATOM 671 C C . HIS A 1 84 ? -20.384 7.802 18.176 1.00 92.25 84 HIS A C 1
ATOM 673 O O . HIS A 1 84 ? -20.830 7.131 17.245 1.00 92.25 84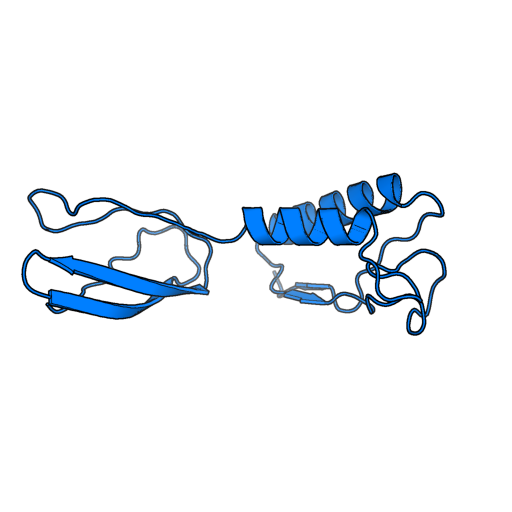 HIS A O 1
ATOM 679 N N . VAL A 1 85 ? -20.294 7.360 19.429 1.00 90.62 85 VAL A N 1
ATOM 680 C CA . VAL A 1 85 ? -20.971 6.140 19.868 1.00 90.62 85 VAL A CA 1
ATOM 681 C C . VAL A 1 85 ? -22.486 6.347 19.835 1.00 90.62 85 VAL A C 1
ATOM 683 O O . VAL A 1 85 ? -22.964 7.463 20.055 1.00 90.62 85 VAL A O 1
ATOM 686 N N . ASP A 1 86 ? -23.231 5.289 19.543 1.00 90.44 86 ASP A N 1
ATOM 687 C CA . ASP A 1 86 ? -24.693 5.299 19.557 1.00 90.44 86 ASP A CA 1
ATOM 688 C C . ASP A 1 86 ? -25.276 5.232 20.986 1.00 90.44 86 ASP A C 1
ATOM 690 O O . ASP A 1 86 ? -24.553 5.244 21.986 1.00 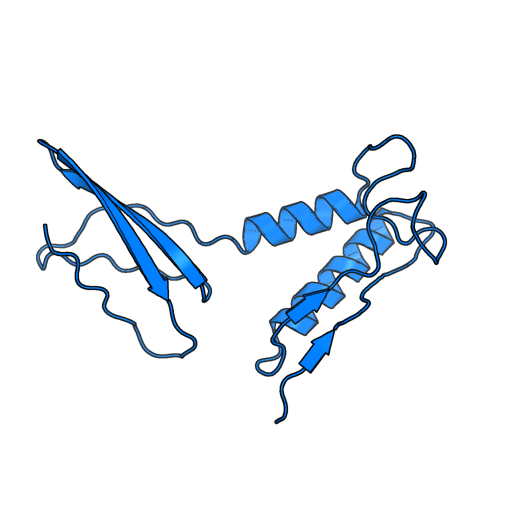90.44 86 ASP A O 1
ATOM 694 N N . GLU A 1 87 ? -26.607 5.163 21.091 1.00 92.12 87 GLU A N 1
ATOM 695 C CA . GLU A 1 87 ? -27.334 5.083 22.370 1.00 92.12 87 GLU A CA 1
ATOM 696 C C . GLU A 1 87 ? -27.003 3.819 23.186 1.00 92.12 87 GLU A C 1
ATOM 698 O O . GLU A 1 87 ? -27.221 3.791 24.398 1.00 92.12 87 GLU A O 1
ATOM 703 N N . LEU A 1 88 ? -26.457 2.786 22.539 1.00 88.69 88 LEU A N 1
ATOM 704 C CA . LEU A 1 88 ? -26.007 1.542 23.162 1.00 88.69 88 LEU A CA 1
ATOM 705 C C . LEU A 1 88 ? -24.500 1.564 23.477 1.00 88.69 88 LEU A C 1
ATOM 707 O O . LEU A 1 88 ? -23.967 0.570 23.972 1.00 88.69 88 LEU A O 1
ATOM 711 N N . GLY A 1 89 ? -23.810 2.679 23.211 1.00 87.12 89 GLY A N 1
ATOM 712 C CA . GLY A 1 89 ? -22.375 2.840 23.432 1.00 87.12 89 GLY A CA 1
ATOM 713 C C . GLY A 1 89 ? -21.498 2.187 22.359 1.00 87.12 89 GLY A C 1
ATOM 714 O O . GLY A 1 89 ? -20.323 1.930 22.619 1.00 87.12 89 GLY A O 1
ATOM 715 N N . GLN A 1 90 ? -22.037 1.904 21.171 1.00 89.19 90 GLN A N 1
ATOM 716 C CA . GLN A 1 90 ? -21.338 1.193 20.099 1.00 89.19 90 GLN A CA 1
ATOM 717 C C . GLN A 1 90 ? -20.877 2.141 18.990 1.00 89.19 90 GLN A C 1
ATOM 719 O O . GLN A 1 90 ? -21.515 3.150 18.697 1.00 89.19 90 GLN A O 1
ATOM 724 N N . PHE A 1 91 ? -19.761 1.801 18.343 1.00 89.81 91 PHE A N 1
ATOM 725 C CA . PHE A 1 91 ? -19.265 2.495 17.157 1.00 89.81 91 PHE A CA 1
ATOM 726 C C . PHE A 1 91 ? -18.915 1.480 16.070 1.00 89.81 91 PHE A C 1
ATOM 728 O O . PHE A 1 91 ? -18.027 0.646 16.247 1.00 89.81 91 PHE A O 1
ATOM 735 N N . ASN A 1 92 ? -19.613 1.561 14.939 1.00 89.12 92 ASN A N 1
ATOM 736 C CA . ASN A 1 92 ? -19.419 0.653 13.815 1.00 89.12 92 ASN A CA 1
ATOM 737 C C . ASN A 1 92 ? -18.405 1.237 12.829 1.00 89.12 92 ASN A C 1
ATOM 739 O O . ASN A 1 92 ? -18.574 2.356 12.345 1.00 89.12 92 ASN A O 1
ATOM 743 N N . PHE A 1 93 ? -17.384 0.458 12.475 1.00 88.56 93 PHE A N 1
ATOM 744 C CA . PHE A 1 93 ? -16.419 0.831 11.445 1.00 88.56 93 PHE A CA 1
ATOM 745 C C . PHE A 1 93 ? -16.074 -0.367 10.556 1.00 88.56 93 PHE A C 1
ATOM 747 O O . PHE A 1 93 ? -16.246 -1.522 10.940 1.00 88.56 93 PHE A O 1
ATOM 754 N N . ARG A 1 94 ? -15.573 -0.077 9.355 1.00 88.12 94 ARG A N 1
ATOM 755 C CA . ARG A 1 94 ? -14.999 -1.067 8.442 1.00 88.12 94 ARG A CA 1
ATOM 756 C C . ARG A 1 94 ? -13.511 -0.779 8.311 1.00 88.12 94 ARG A C 1
ATOM 758 O O . ARG A 1 94 ? -13.144 0.371 8.076 1.00 88.12 94 ARG A O 1
ATOM 765 N N . GLY A 1 95 ? -12.684 -1.810 8.426 1.00 89.06 95 GLY A N 1
ATOM 766 C CA . GLY A 1 95 ? -11.245 -1.684 8.245 1.00 89.06 95 GLY A CA 1
ATOM 767 C C . GLY A 1 95 ? -10.606 -2.944 7.676 1.00 89.06 95 GLY A C 1
ATOM 768 O O . GLY A 1 95 ? -11.205 -4.017 7.697 1.00 89.06 95 GLY A O 1
ATOM 769 N N . PHE A 1 96 ? -9.392 -2.795 7.153 1.00 88.62 96 PHE A N 1
ATOM 770 C CA . PHE A 1 96 ? -8.524 -3.913 6.782 1.00 88.62 96 PHE A CA 1
ATOM 771 C C . PHE A 1 96 ? -7.975 -4.616 8.025 1.00 88.62 96 PHE A C 1
ATOM 773 O O . PHE A 1 96 ? -7.867 -4.014 9.091 1.00 88.62 96 PHE A O 1
ATOM 780 N N . TYR A 1 97 ? -7.590 -5.881 7.900 1.00 87.38 97 TYR A N 1
ATOM 781 C CA . TYR A 1 97 ? -6.991 -6.616 9.014 1.00 87.38 97 TYR A CA 1
ATOM 782 C C . TYR A 1 97 ? -5.678 -5.972 9.461 1.00 87.38 97 TYR A C 1
ATOM 784 O O . TYR A 1 97 ? -4.879 -5.528 8.635 1.00 87.38 97 TYR A O 1
ATOM 792 N N . GLY A 1 98 ? -5.454 -5.921 10.771 1.00 89.19 98 GLY A N 1
ATOM 793 C CA . GLY A 1 98 ? -4.257 -5.307 11.335 1.00 89.19 98 GLY A CA 1
ATOM 794 C C . GLY A 1 98 ? -4.483 -4.652 12.688 1.00 89.19 98 GLY A C 1
ATOM 795 O O . GLY A 1 98 ? -5.523 -4.812 13.326 1.00 89.19 98 GLY A O 1
ATOM 796 N N . THR A 1 99 ? -3.471 -3.915 13.131 1.00 91.44 99 THR A N 1
ATOM 797 C CA . THR A 1 99 ? -3.457 -3.250 14.434 1.00 91.44 99 THR A CA 1
ATOM 798 C C . THR A 1 99 ? -3.985 -1.827 14.315 1.00 91.44 99 THR A C 1
ATOM 800 O O . THR A 1 99 ? -3.483 -1.038 13.516 1.00 91.44 99 THR A O 1
ATOM 803 N N . TYR A 1 100 ? -4.947 -1.484 15.162 1.00 91.81 100 TYR A N 1
ATOM 804 C CA . TYR A 1 100 ? -5.586 -0.175 15.206 1.00 91.81 100 TYR A CA 1
ATOM 805 C C . TYR A 1 100 ? -5.316 0.519 16.529 1.00 91.81 100 TYR A C 1
ATOM 807 O O . TYR A 1 100 ? -5.346 -0.115 17.583 1.00 91.81 100 TYR A O 1
ATOM 815 N N . ASN A 1 101 ? -5.122 1.836 16.473 1.00 92.81 101 ASN A N 1
ATOM 816 C CA . ASN A 1 101 ? -5.236 2.701 17.640 1.00 92.81 101 ASN A CA 1
ATOM 817 C C . ASN A 1 101 ? -6.608 3.379 17.620 1.00 92.81 101 ASN A C 1
ATOM 819 O O . ASN A 1 101 ? -6.988 3.981 16.617 1.00 92.81 101 ASN A O 1
ATOM 823 N N . VAL A 1 102 ? -7.338 3.281 18.725 1.00 92.06 102 VAL A N 1
ATOM 824 C CA . VAL A 1 102 ? -8.596 3.992 18.932 1.00 92.06 102 VAL A CA 1
ATOM 825 C C . VAL A 1 102 ? -8.401 5.062 19.989 1.00 92.06 102 VAL A C 1
ATOM 827 O O . VAL A 1 102 ? -7.900 4.800 21.085 1.00 92.06 102 VAL A O 1
ATOM 830 N N . GLU A 1 103 ? -8.825 6.275 19.655 1.00 93.50 103 GLU A N 1
ATOM 831 C CA . GLU A 1 103 ? -8.863 7.405 20.571 1.00 93.50 103 GLU A CA 1
ATOM 832 C C . GLU A 1 103 ? -10.312 7.702 20.954 1.00 93.50 103 GLU A C 1
ATOM 834 O O . GLU A 1 103 ? -11.127 8.079 20.113 1.00 93.50 103 GLU A O 1
ATOM 839 N N . ILE A 1 104 ? -10.630 7.561 22.238 1.00 91.94 104 ILE A N 1
ATOM 840 C CA . ILE A 1 104 ? -11.941 7.898 22.784 1.00 91.94 104 ILE A CA 1
ATOM 841 C C . ILE A 1 104 ? -11.848 9.257 23.452 1.00 91.94 104 ILE A C 1
ATOM 843 O O . ILE A 1 104 ? -11.091 9.448 24.408 1.00 91.94 104 ILE A O 1
ATOM 847 N N . VAL A 1 105 ? -12.647 10.198 22.962 1.00 92.56 105 VAL A N 1
ATOM 848 C CA . VAL A 1 105 ? -12.737 11.552 23.503 1.00 92.56 105 VAL A CA 1
ATOM 849 C C . VAL A 1 105 ? -14.071 11.701 24.221 1.00 92.56 105 VAL A C 1
ATOM 851 O O . VAL A 1 105 ? -15.135 11.506 23.643 1.00 92.56 105 VAL A O 1
ATOM 854 N N . THR A 1 106 ? -14.006 12.066 25.495 1.00 89.12 106 THR A N 1
ATOM 855 C CA . THR A 1 106 ? -15.157 12.444 26.323 1.00 89.12 106 THR A CA 1
ATOM 856 C C . THR A 1 106 ? -14.987 13.905 26.758 1.00 89.12 106 THR A C 1
ATOM 858 O O . THR A 1 106 ? -13.884 14.443 26.630 1.00 89.12 106 THR A O 1
ATOM 861 N N . PRO A 1 107 ? -16.014 14.560 27.331 1.00 92.06 107 PRO A N 1
ATOM 862 C CA . PRO A 1 107 ? -15.883 15.941 27.803 1.00 92.06 107 PRO A CA 1
ATOM 863 C C . PRO A 1 107 ? -14.768 16.165 28.838 1.00 92.06 107 PRO A C 1
ATOM 865 O O . PRO A 1 107 ? -14.292 17.287 28.983 1.00 92.06 107 PRO A O 1
ATOM 868 N N . THR A 1 108 ? -14.358 15.124 29.573 1.00 93.25 108 THR A N 1
ATOM 869 C CA . THR A 1 108 ? -13.400 15.229 30.687 1.00 93.25 108 THR A CA 1
ATOM 870 C C . THR A 1 108 ? -12.071 14.515 30.445 1.00 93.25 108 THR A C 1
ATOM 872 O O . THR A 1 108 ? -11.090 14.833 31.113 1.00 93.25 108 THR A O 1
ATOM 875 N N . LYS A 1 109 ? -12.008 13.550 29.518 1.00 92.31 109 LYS A N 1
ATOM 876 C CA . LYS A 1 109 ? -10.807 12.736 29.268 1.00 92.31 109 LYS A CA 1
ATOM 877 C C . LYS A 1 109 ? -10.664 12.312 27.809 1.00 92.31 109 LYS A C 1
ATOM 879 O O . LYS A 1 109 ? -11.658 12.094 27.115 1.00 92.31 109 LYS A O 1
ATOM 884 N N . LYS A 1 110 ? -9.410 12.104 27.401 1.00 93.56 110 LYS A N 1
ATOM 885 C CA . LYS A 1 110 ? -9.018 11.400 26.176 1.00 93.56 110 LYS A CA 1
ATOM 886 C C . LYS A 1 110 ? -8.317 10.096 26.563 1.00 93.56 110 LYS A C 1
ATOM 888 O O . LYS A 1 110 ?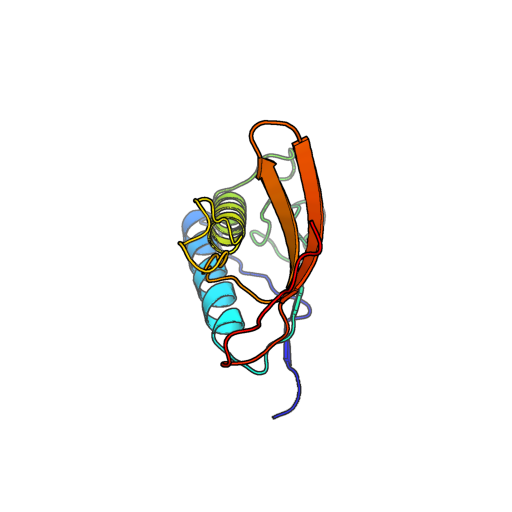 -7.368 10.127 27.341 1.00 93.56 110 LYS A O 1
ATOM 893 N N . ILE A 1 111 ? -8.792 8.967 26.048 1.00 91.50 111 ILE A N 1
ATOM 894 C CA . ILE A 1 111 ? -8.223 7.632 26.277 1.00 91.50 111 ILE A CA 1
ATOM 895 C C . ILE A 1 111 ? -7.738 7.089 24.933 1.00 91.50 111 ILE A C 1
ATOM 897 O O . ILE A 1 111 ? -8.446 7.220 23.941 1.00 91.50 111 ILE A O 1
ATOM 901 N N . SER A 1 112 ? -6.561 6.462 24.895 1.00 93.06 112 SER A N 1
ATOM 902 C CA . SER A 1 112 ? -6.077 5.727 23.720 1.00 93.06 112 SER A CA 1
ATOM 903 C C . SER A 1 112 ? -5.941 4.243 24.054 1.00 93.06 112 SER A C 1
ATOM 905 O O . SER A 1 112 ? -5.468 3.883 25.137 1.00 93.06 112 SER A O 1
ATOM 907 N N . ARG A 1 113 ? -6.384 3.377 23.142 1.00 90.50 113 ARG A N 1
ATOM 908 C CA . ARG A 1 113 ? -6.270 1.917 23.241 1.00 90.50 113 ARG A CA 1
ATOM 909 C C . ARG A 1 113 ? -5.840 1.342 21.901 1.00 90.50 113 ARG A C 1
ATOM 911 O O . ARG A 1 113 ? -6.057 1.952 20.859 1.00 90.50 113 ARG A O 1
ATOM 918 N N . THR A 1 114 ? -5.272 0.147 21.941 1.00 92.50 114 THR A N 1
ATOM 919 C CA . THR A 1 114 ? -4.890 -0.601 20.745 1.00 92.50 114 THR A CA 1
ATOM 920 C C . THR A 1 114 ? -5.671 -1.903 20.703 1.00 92.50 114 THR A C 1
ATOM 922 O O . THR A 1 114 ? -5.824 -2.553 21.737 1.00 92.50 114 THR A O 1
ATOM 925 N N . PHE A 1 115 ? -6.142 -2.288 19.523 1.00 90.50 115 PHE A N 1
ATOM 926 C CA . PHE A 1 115 ? -6.757 -3.590 19.283 1.00 90.50 115 PHE A CA 1
ATOM 927 C C . PHE A 1 115 ? -6.314 -4.147 17.928 1.00 90.50 115 PHE A C 1
ATOM 929 O O . PHE A 1 115 ? -5.783 -3.417 17.088 1.00 90.50 115 PHE A O 1
ATOM 936 N N . VAL A 1 116 ? -6.515 -5.446 17.728 1.00 90.44 116 VAL A N 1
ATOM 937 C CA . VAL A 1 116 ? -6.226 -6.135 16.467 1.00 90.44 116 VAL A CA 1
ATOM 938 C C . VAL A 1 116 ? -7.550 -6.516 15.823 1.00 90.44 116 VAL A C 1
ATOM 940 O O . VAL A 1 116 ? -8.421 -7.058 16.497 1.00 90.44 116 VAL A O 1
ATOM 943 N N . LEU A 1 117 ? -7.701 -6.198 14.539 1.00 90.00 117 LEU A N 1
ATOM 944 C CA . LEU A 1 117 ? -8.794 -6.681 13.706 1.00 90.00 117 LEU A CA 1
ATOM 945 C C . LEU A 1 117 ? -8.319 -7.935 12.967 1.00 90.00 117 LEU A C 1
ATOM 947 O O . LEU A 1 117 ? -7.494 -7.840 12.053 1.00 90.00 117 LEU A O 1
ATOM 951 N N . ASP A 1 118 ? -8.818 -9.094 13.392 1.00 86.88 118 ASP A N 1
ATOM 952 C CA . ASP A 1 118 ? -8.439 -10.398 12.845 1.00 86.88 118 ASP A CA 1
ATOM 953 C C . ASP A 1 118 ? -9.083 -10.683 11.484 1.00 86.88 118 ASP A C 1
ATOM 955 O O . ASP A 1 118 ? -10.141 -10.150 11.139 1.00 86.88 118 ASP A O 1
ATOM 959 N N . LYS A 1 119 ? -8.451 -11.580 10.715 1.00 83.62 119 LYS A N 1
ATOM 960 C CA . LYS A 1 119 ? -8.965 -12.045 9.422 1.00 83.62 119 LYS A CA 1
ATOM 961 C C . LYS A 1 119 ? -10.288 -12.797 9.597 1.00 83.62 119 LYS A C 1
ATOM 963 O O . LYS A 1 119 ? -10.346 -13.798 10.307 1.00 83.62 119 LYS A O 1
ATOM 968 N N . GLY A 1 120 ? -11.328 -12.356 8.895 1.00 78.31 120 GLY A N 1
ATOM 969 C CA . GLY A 1 120 ? -12.640 -13.001 8.878 1.00 78.31 120 GLY A CA 1
ATOM 970 C C . GLY A 1 120 ? -13.737 -12.117 8.284 1.00 78.31 120 GLY A C 1
ATOM 971 O O . GLY A 1 120 ? -13.539 -10.917 8.094 1.00 78.31 120 GLY A O 1
ATOM 972 N N . ASP A 1 121 ? -14.890 -12.730 8.012 1.00 66.81 121 ASP A N 1
ATOM 973 C CA . ASP A 1 121 ? -16.079 -12.065 7.448 1.00 66.81 121 ASP A CA 1
ATOM 974 C C . ASP A 1 121 ? -17.114 -11.674 8.520 1.00 66.81 121 ASP A C 1
ATOM 976 O O . ASP A 1 121 ? -18.165 -11.111 8.214 1.00 66.81 121 ASP A O 1
ATOM 980 N N . ASN A 1 122 ? -16.832 -11.973 9.791 1.00 71.88 122 ASN A N 1
ATOM 981 C CA . ASN A 1 122 ? -17.735 -11.678 10.898 1.00 71.88 122 ASN A CA 1
ATOM 982 C C . ASN A 1 122 ? -17.404 -10.320 11.532 1.00 71.88 122 ASN A C 1
ATOM 984 O O . ASN A 1 122 ? -16.223 -10.005 11.703 1.00 71.88 122 ASN A O 1
ATOM 988 N N . PRO A 1 123 ? -18.416 -9.542 11.959 1.00 74.88 123 PRO A N 1
ATOM 989 C CA . PRO A 1 123 ? -18.192 -8.354 12.770 1.00 74.88 123 PRO A CA 1
ATOM 990 C C . PRO A 1 123 ? -17.404 -8.716 14.032 1.00 74.88 123 PRO A C 1
ATOM 992 O O . PRO A 1 123 ? -17.812 -9.593 14.796 1.00 74.88 123 PRO A O 1
ATOM 995 N N . MET A 1 124 ? -16.281 -8.037 14.259 1.00 77.06 124 MET A N 1
ATOM 996 C CA . MET A 1 124 ? -15.501 -8.189 15.482 1.00 77.06 124 MET A CA 1
ATOM 997 C C . MET A 1 124 ? -15.947 -7.130 16.489 1.00 77.06 124 MET A C 1
ATOM 999 O O . MET A 1 124 ? -15.860 -5.933 16.218 1.00 77.06 124 MET A O 1
ATOM 1003 N N . MET A 1 125 ? -16.424 -7.567 17.654 1.00 78.62 125 MET A N 1
ATOM 1004 C CA . MET A 1 125 ? -16.725 -6.654 18.755 1.00 78.62 125 MET A CA 1
ATOM 1005 C C . MET A 1 125 ? -15.478 -6.443 19.604 1.00 78.62 125 MET A C 1
ATOM 1007 O O . MET A 1 125 ? -14.931 -7.391 20.165 1.00 78.62 125 MET A O 1
ATOM 1011 N N . VAL A 1 126 ? -15.053 -5.188 19.715 1.00 77.12 126 VAL A N 1
ATOM 1012 C CA . VAL A 1 126 ? -13.927 -4.783 20.555 1.00 77.12 126 VAL A CA 1
ATOM 1013 C C . VAL A 1 126 ? -14.481 -4.005 21.741 1.00 77.12 126 VAL A C 1
ATOM 1015 O O . VAL A 1 126 ? -14.896 -2.856 21.600 1.00 77.12 126 VAL A O 1
ATOM 1018 N N . SER A 1 127 ? -14.505 -4.638 22.912 1.00 78.62 127 SER A N 1
ATOM 1019 C CA . SER A 1 127 ? -14.913 -3.978 24.153 1.00 78.62 127 SER A CA 1
ATOM 1020 C C . SER A 1 127 ? -13.800 -3.068 24.656 1.00 78.62 127 SER A C 1
ATOM 1022 O O . SER A 1 127 ? -12.645 -3.487 24.753 1.00 78.62 127 SER A O 1
ATOM 1024 N N . ILE A 1 128 ? -14.147 -1.829 24.997 1.00 75.38 128 ILE A N 1
ATOM 1025 C CA . ILE A 1 128 ? -13.206 -0.867 25.565 1.00 75.38 128 ILE A CA 1
ATOM 1026 C C . ILE A 1 128 ? -13.682 -0.484 26.961 1.00 75.38 128 ILE A C 1
ATOM 1028 O O . ILE A 1 128 ? -14.697 0.192 27.110 1.00 75.38 128 ILE A O 1
ATOM 1032 N N . ASP A 1 129 ? -12.923 -0.895 27.976 1.00 70.62 129 ASP A N 1
ATOM 1033 C CA . ASP A 1 129 ? -13.173 -0.497 29.360 1.00 70.62 129 ASP A CA 1
ATOM 1034 C C . ASP A 1 129 ? -12.790 0.982 29.548 1.00 70.62 129 ASP A C 1
ATOM 1036 O O . ASP A 1 129 ? -11.623 1.370 29.368 1.00 70.62 129 ASP A O 1
ATOM 1040 N N . LEU A 1 130 ? -13.798 1.803 29.866 1.00 65.69 130 LEU A N 1
ATOM 1041 C CA . LEU A 1 130 ? -13.712 3.261 30.016 1.00 65.69 130 LEU A CA 1
ATOM 1042 C C . LEU A 1 130 ? -13.339 3.713 31.424 1.00 65.69 130 LEU A C 1
ATOM 1044 O O . LEU A 1 130 ? -13.954 3.246 32.401 1.00 65.69 130 LEU A O 1
#

Foldseek 3Di:
DAADEAAEDWDADPDLQVRLVVLLVVVVVLVPDPRYDYYDYNAAEQVPHPDPRGHQAYPVGHGTSNVVSVVVVVVVQAFDDDDAQDPVRDDDGDHDFAKDWDWDDDPVDIDIDIDTDDDDDDDDDDDDDD

InterPro domains:
  IPR017853 Glycoside hydrolase superfamily [SSF51445] (1-81)
  IPR044846 Glycoside hydrolase family 10 [PTHR31490] (1-122)

Secondary structure (DSSP, 8-state):
---EEEEEE----SSHHHHHHHHHHHHHHHHHSTTEEEEEES--BGGG-SSTT--SB-TTS-B-HHHHHHHHHHHHTS--------TTS-------SEEEEEEEE-SS-EEEEEEEE-SSSSPPP-----